Protein AF-A0A3B8VLE2-F1 (afdb_monomer_lite)

Structure (mmCIF, N/CA/C/O backbone):
data_AF-A0A3B8VLE2-F1
#
_entry.id   AF-A0A3B8VLE2-F1
#
loop_
_atom_site.group_PDB
_atom_site.id
_atom_site.type_symbol
_atom_site.label_atom_id
_atom_site.label_alt_id
_atom_site.label_comp_id
_atom_site.label_asym_id
_atom_site.label_entity_id
_atom_site.label_seq_id
_atom_site.pdbx_PDB_ins_code
_atom_site.Cartn_x
_atom_site.Cartn_y
_atom_site.Cartn_z
_atom_site.occupancy
_atom_site.B_iso_or_equiv
_atom_site.auth_seq_id
_atom_site.auth_comp_id
_atom_site.auth_asym_id
_atom_site.auth_atom_id
_atom_site.pdbx_PDB_model_num
ATOM 1 N N . MET A 1 1 ? -0.124 -13.597 -39.378 1.00 60.03 1 MET A N 1
ATOM 2 C CA . MET A 1 1 ? -0.724 -14.122 -38.126 1.00 60.03 1 MET A CA 1
ATOM 3 C C . MET A 1 1 ? 0.255 -14.123 -36.957 1.00 60.03 1 MET A C 1
ATOM 5 O O . MET A 1 1 ? -0.114 -13.592 -35.927 1.00 60.03 1 MET A O 1
ATOM 9 N N . ARG A 1 2 ? 1.491 -14.638 -37.086 1.00 69.75 2 ARG A N 1
ATOM 10 C CA . ARG A 1 2 ? 2.460 -14.637 -35.967 1.00 69.75 2 ARG A CA 1
ATOM 11 C C . ARG A 1 2 ? 2.794 -13.242 -35.418 1.00 69.75 2 ARG A C 1
ATOM 13 O O . ARG A 1 2 ? 2.856 -13.099 -34.210 1.00 69.75 2 ARG A O 1
ATOM 20 N N . GLU A 1 3 ? 2.928 -12.227 -36.272 1.00 72.00 3 GLU A N 1
ATOM 21 C CA . GLU A 1 3 ? 3.174 -10.841 -35.825 1.00 72.00 3 GLU A CA 1
ATOM 22 C C . GLU A 1 3 ? 1.985 -10.236 -35.077 1.00 72.00 3 GLU A C 1
ATOM 24 O O . GLU A 1 3 ? 2.176 -9.630 -34.036 1.00 72.00 3 GLU A O 1
ATOM 29 N N . ALA A 1 4 ? 0.753 -10.455 -35.547 1.00 69.94 4 ALA A N 1
ATOM 30 C CA . ALA A 1 4 ? -0.444 -9.997 -34.841 1.00 69.94 4 ALA A CA 1
ATOM 31 C C . ALA A 1 4 ? -0.600 -10.681 -33.474 1.00 69.94 4 ALA A C 1
ATOM 33 O O . ALA A 1 4 ? -0.958 -10.029 -32.504 1.00 69.94 4 ALA A O 1
ATOM 34 N N . MET A 1 5 ? -0.291 -11.978 -33.385 1.00 67.50 5 MET A N 1
ATOM 35 C CA . MET A 1 5 ? -0.327 -12.716 -32.118 1.00 67.50 5 MET A CA 1
ATOM 36 C C . MET A 1 5 ? 0.766 -12.250 -31.161 1.00 67.50 5 MET A C 1
ATOM 38 O O . MET A 1 5 ? 0.495 -12.077 -29.984 1.00 67.50 5 MET A O 1
ATOM 42 N N . ARG A 1 6 ? 1.970 -11.979 -31.675 1.00 68.25 6 ARG A N 1
ATOM 43 C CA . ARG A 1 6 ? 3.067 -11.405 -30.894 1.00 68.25 6 ARG A CA 1
ATOM 44 C C . ARG A 1 6 ? 2.739 -9.996 -30.401 1.00 68.25 6 ARG A C 1
ATOM 46 O O . ARG A 1 6 ? 3.022 -9.688 -29.260 1.00 68.25 6 ARG A O 1
ATOM 53 N N . LEU A 1 7 ? 2.070 -9.182 -31.216 1.00 68.00 7 LEU A N 1
ATOM 54 C CA . LEU A 1 7 ? 1.610 -7.853 -30.814 1.00 68.00 7 LEU A CA 1
ATOM 55 C C . LEU A 1 7 ? 0.509 -7.916 -29.742 1.00 68.00 7 LEU A C 1
ATOM 57 O O . LEU A 1 7 ? 0.388 -7.009 -28.930 1.00 68.00 7 LEU A O 1
ATOM 61 N N . LEU A 1 8 ? -0.337 -8.949 -29.768 1.00 64.69 8 LEU A N 1
ATOM 62 C CA . LEU A 1 8 ? -1.360 -9.171 -28.742 1.00 64.69 8 LEU A CA 1
ATOM 63 C C . LEU A 1 8 ? -0.743 -9.705 -27.439 1.00 64.69 8 LEU A C 1
ATOM 65 O O . LEU A 1 8 ? -1.193 -9.307 -26.371 1.00 64.69 8 LEU A O 1
ATOM 69 N N . ASP A 1 9 ? 0.285 -10.549 -27.536 1.00 64.12 9 ASP A N 1
ATOM 70 C CA . ASP A 1 9 ? 1.081 -11.081 -26.418 1.00 64.12 9 ASP A CA 1
ATOM 71 C C . ASP A 1 9 ? 1.897 -9.957 -25.748 1.00 64.12 9 ASP A C 1
ATOM 73 O O . ASP A 1 9 ? 1.788 -9.734 -24.549 1.00 64.12 9 ASP A O 1
ATOM 77 N N . GLU A 1 10 ? 2.578 -9.118 -26.541 1.00 63.94 10 GLU A N 1
ATOM 78 C CA . GLU A 1 10 ? 3.267 -7.896 -26.081 1.00 63.94 10 GLU A CA 1
ATOM 79 C C . GLU A 1 10 ? 2.313 -6.885 -25.417 1.00 63.94 10 GLU A C 1
ATOM 81 O O . GLU A 1 10 ? 2.729 -6.105 -24.564 1.00 63.94 10 GLU A O 1
ATOM 86 N N . LYS A 1 11 ? 1.026 -6.894 -25.789 1.00 56.53 11 LYS A N 1
ATOM 87 C CA . LYS A 1 11 ? -0.022 -6.049 -25.191 1.00 56.53 11 LYS A CA 1
ATOM 88 C C . LYS A 1 11 ? -0.747 -6.707 -24.014 1.00 56.53 11 LYS A C 1
ATOM 90 O O . LYS A 1 11 ? -1.697 -6.114 -23.506 1.00 56.53 11 LYS A O 1
ATOM 95 N N . GLY A 1 12 ? -0.360 -7.921 -23.618 1.00 57.44 12 GLY A N 1
ATOM 96 C CA . GLY A 1 12 ? -0.991 -8.662 -22.524 1.00 57.44 12 GLY A CA 1
ATOM 97 C C . GLY A 1 12 ? -2.449 -9.051 -22.789 1.00 57.44 12 GLY A C 1
ATOM 98 O O . GLY A 1 12 ? -3.200 -9.275 -21.847 1.00 57.44 12 GLY A O 1
ATOM 99 N N . LEU A 1 13 ? -2.883 -9.100 -24.054 1.00 63.50 13 LEU A N 1
ATOM 100 C CA . LEU A 1 13 ? -4.256 -9.444 -24.463 1.00 63.50 13 LEU A CA 1
ATOM 101 C C . LEU A 1 13 ? -4.437 -10.939 -24.758 1.00 63.50 13 LEU A C 1
ATOM 103 O O . LEU A 1 13 ? -5.565 -11.423 -24.883 1.00 63.50 13 LEU A O 1
ATOM 107 N N . VAL A 1 14 ? -3.327 -11.663 -24.895 1.00 68.31 14 VAL A N 1
ATOM 108 C CA . VAL A 1 14 ? -3.290 -13.116 -25.030 1.00 68.31 14 VAL A CA 1
ATOM 109 C C . VAL A 1 14 ? -2.041 -13.676 -24.353 1.00 68.31 14 VAL A C 1
ATOM 111 O O . VAL A 1 14 ? -1.049 -12.970 -24.239 1.00 68.31 14 VAL A O 1
ATOM 114 N N . VAL A 1 15 ? -2.075 -14.953 -23.968 1.00 64.06 15 VAL A N 1
ATOM 115 C CA . VAL A 1 15 ? -0.920 -15.717 -23.474 1.00 64.06 15 VAL A CA 1
ATOM 116 C C . VAL A 1 15 ? -0.671 -16.906 -24.396 1.00 64.06 15 VAL A C 1
ATOM 118 O O . VAL A 1 15 ? -1.579 -17.695 -24.690 1.00 64.06 15 VAL A O 1
ATOM 121 N N . ILE A 1 16 ? 0.571 -17.064 -24.858 1.00 66.19 16 ILE A N 1
ATOM 122 C CA . ILE A 1 16 ? 0.981 -18.171 -25.732 1.00 66.19 16 ILE A CA 1
ATOM 123 C C . ILE A 1 16 ? 1.666 -19.270 -24.907 1.00 66.19 16 ILE A C 1
ATOM 125 O O . ILE A 1 16 ? 2.755 -19.075 -24.376 1.00 66.19 16 ILE A O 1
ATOM 129 N N . ARG A 1 17 ? 1.070 -20.472 -24.848 1.00 65.81 17 ARG A N 1
ATOM 130 C CA . ARG A 1 17 ? 1.663 -21.645 -24.175 1.00 65.81 17 ARG A CA 1
ATOM 131 C C . ARG A 1 17 ? 2.203 -22.655 -25.202 1.00 65.81 17 ARG A C 1
ATOM 133 O O . ARG A 1 17 ? 1.409 -23.187 -25.991 1.00 65.81 17 ARG A O 1
ATOM 140 N N . PRO A 1 18 ? 3.518 -22.969 -25.218 1.00 50.28 18 PRO A N 1
ATOM 141 C CA . PRO A 1 18 ? 4.098 -23.915 -26.174 1.00 50.28 18 PRO A CA 1
ATOM 142 C C . PRO A 1 18 ? 3.405 -25.284 -26.128 1.00 50.28 18 PRO A C 1
ATOM 144 O O . PRO A 1 18 ? 3.337 -25.922 -25.083 1.00 50.28 18 PRO A O 1
ATOM 147 N N . GLY A 1 19 ? 2.864 -25.730 -27.266 1.00 63.41 19 GLY A N 1
ATOM 148 C CA . GLY A 1 19 ? 2.167 -27.017 -27.397 1.00 63.41 19 GLY A CA 1
ATOM 149 C C . GLY A 1 19 ? 0.692 -27.035 -26.967 1.00 63.41 19 GLY A C 1
ATOM 150 O O . GLY A 1 19 ? 0.009 -28.006 -27.274 1.00 63.41 19 GLY A O 1
ATOM 151 N N . ALA A 1 20 ? 0.184 -25.975 -26.325 1.00 59.66 20 ALA A N 1
ATOM 152 C CA . ALA A 1 20 ? -1.193 -25.909 -25.815 1.00 59.66 20 ALA A CA 1
ATOM 153 C C . ALA A 1 20 ? -2.092 -24.883 -26.538 1.00 59.66 20 ALA A C 1
ATOM 155 O O . ALA A 1 20 ? -3.312 -24.996 -26.467 1.00 59.66 20 ALA A O 1
ATOM 156 N N . GLY A 1 21 ? -1.513 -23.921 -27.266 1.00 68.38 21 GLY A N 1
ATOM 157 C CA . GLY A 1 21 ? -2.251 -22.921 -28.051 1.00 68.38 21 GLY A CA 1
ATOM 158 C C . GLY A 1 21 ? -2.176 -21.508 -27.466 1.00 68.38 21 GLY A C 1
ATOM 159 O O . GLY A 1 21 ? -1.359 -21.234 -26.586 1.00 68.38 21 GLY A O 1
ATOM 160 N N . THR A 1 22 ? -3.000 -20.598 -27.994 1.00 64.56 22 THR A N 1
ATOM 161 C CA . THR A 1 22 ? -3.115 -19.217 -27.502 1.00 64.56 22 THR A CA 1
ATOM 162 C C . THR A 1 22 ? -4.411 -19.038 -26.722 1.00 64.56 22 THR A C 1
ATOM 164 O O . THR A 1 22 ? -5.474 -19.415 -27.211 1.00 64.56 22 THR A O 1
ATOM 167 N N . PHE A 1 23 ? -4.312 -18.419 -25.549 1.00 62.69 23 PHE A N 1
ATOM 168 C CA . PHE A 1 23 ? -5.428 -18.137 -24.650 1.00 62.69 23 PHE A CA 1
ATOM 169 C C . PHE A 1 23 ? -5.640 -16.625 -24.554 1.00 62.69 23 PHE A C 1
ATOM 171 O O . PHE A 1 23 ? -4.668 -15.878 -24.572 1.00 62.69 23 PHE A O 1
ATOM 178 N N . VAL A 1 24 ? -6.891 -16.168 -24.485 1.00 63.34 24 VAL A N 1
ATOM 179 C CA . VAL A 1 24 ? -7.205 -14.762 -24.180 1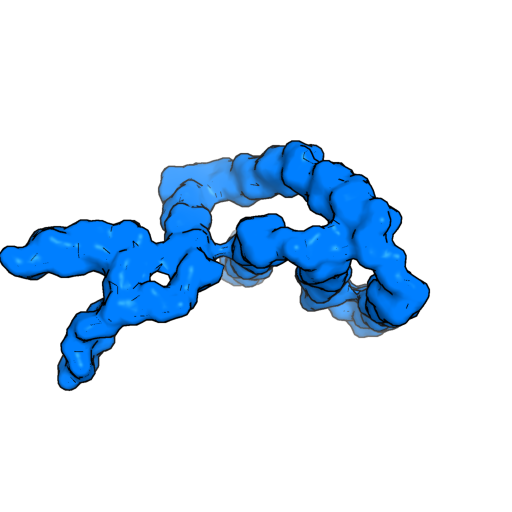.00 63.34 24 VAL A CA 1
ATOM 180 C C . VAL A 1 24 ? -6.950 -14.548 -22.693 1.00 63.34 24 VAL A C 1
ATOM 182 O O . VAL A 1 24 ? -7.331 -15.401 -21.893 1.00 63.34 24 VAL A O 1
ATOM 185 N N . THR A 1 25 ? -6.284 -13.456 -22.321 1.00 57.19 25 THR A N 1
ATOM 186 C CA . THR A 1 25 ? -6.053 -13.119 -20.911 1.00 57.19 25 THR A CA 1
ATOM 187 C C . THR A 1 25 ? -7.398 -12.821 -20.262 1.00 57.19 25 THR A C 1
ATOM 189 O O . THR A 1 25 ? -8.032 -11.805 -20.541 1.00 57.19 25 THR A O 1
ATOM 192 N N . GLU A 1 26 ? -7.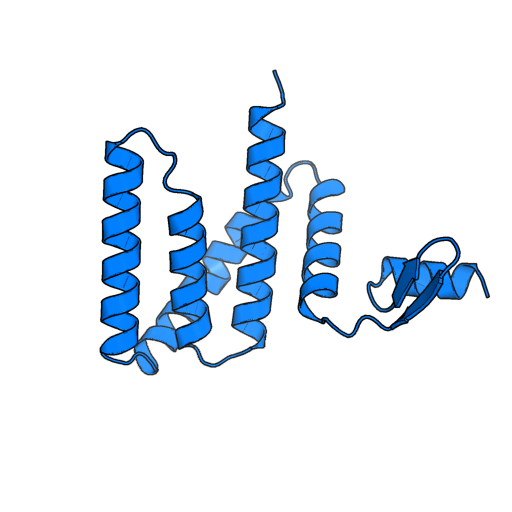863 -13.740 -19.421 1.00 54.78 26 GLU A N 1
ATOM 193 C CA . GLU A 1 26 ? -9.055 -13.545 -18.591 1.00 54.78 26 GLU A CA 1
ATOM 194 C C . GLU A 1 26 ? -8.742 -12.702 -17.339 1.00 54.78 26 GLU A C 1
ATOM 196 O O . GLU A 1 26 ? -9.666 -12.303 -16.633 1.00 54.78 26 GLU A O 1
ATOM 201 N N . ASP A 1 27 ? -7.465 -12.372 -17.095 1.00 67.56 27 ASP A N 1
ATOM 202 C CA . ASP A 1 27 ? -7.014 -11.630 -15.918 1.00 67.56 27 ASP A CA 1
ATOM 203 C C . ASP A 1 27 ? -6.417 -10.258 -16.282 1.00 67.56 27 ASP A C 1
ATOM 205 O O . ASP A 1 27 ? -5.271 -10.117 -16.714 1.00 67.56 27 ASP A O 1
ATOM 209 N N . VAL A 1 28 ? -7.234 -9.216 -16.114 1.00 64.88 28 VAL A N 1
ATOM 210 C CA . VAL A 1 28 ? -6.852 -7.811 -16.334 1.00 64.88 28 VAL A CA 1
ATOM 211 C C . VAL A 1 28 ? -5.701 -7.391 -15.414 1.00 64.88 28 VAL A C 1
ATOM 213 O O . VAL A 1 28 ? -4.924 -6.512 -15.783 1.00 64.88 28 VAL A O 1
ATOM 216 N N . VAL A 1 29 ? -5.567 -8.010 -14.236 1.00 64.81 29 VAL A N 1
ATOM 217 C CA . VAL A 1 29 ? -4.496 -7.690 -13.286 1.00 64.81 29 VAL A CA 1
ATOM 218 C C . VAL A 1 29 ? -3.152 -8.153 -13.839 1.00 64.81 29 VAL A C 1
ATOM 220 O O . VAL A 1 29 ? -2.212 -7.365 -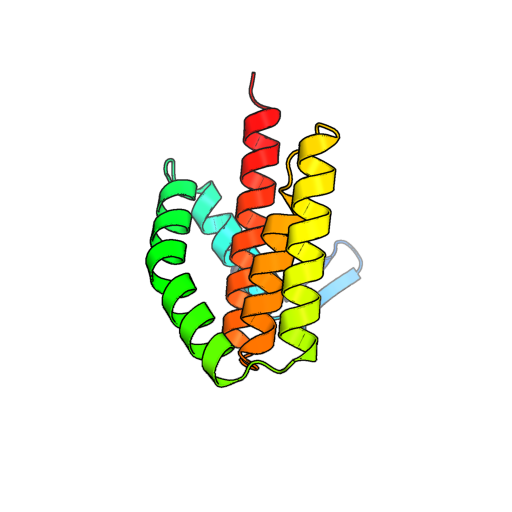13.857 1.00 64.81 29 VAL A O 1
ATOM 223 N N . GLU A 1 30 ? -3.080 -9.370 -14.383 1.00 68.50 30 GLU A N 1
ATOM 224 C CA . GLU A 1 30 ? -1.857 -9.928 -14.978 1.00 68.50 30 GLU A CA 1
ATOM 225 C C . GLU A 1 30 ? -1.355 -9.074 -16.157 1.00 68.50 30 GLU A C 1
ATOM 227 O O . GLU A 1 30 ? -0.164 -8.780 -16.263 1.00 68.50 30 GLU A O 1
ATOM 232 N N . ALA A 1 31 ? -2.270 -8.573 -16.996 1.00 70.19 31 ALA A N 1
ATOM 233 C CA . ALA A 1 31 ? -1.924 -7.677 -18.101 1.00 70.19 31 ALA A CA 1
ATOM 234 C C . ALA A 1 31 ? -1.364 -6.321 -17.624 1.00 70.19 31 ALA A C 1
ATOM 236 O O . ALA A 1 31 ? -0.428 -5.789 -18.225 1.00 70.19 31 ALA A O 1
ATOM 237 N N . ILE A 1 32 ? -1.919 -5.759 -16.543 1.00 68.75 32 ILE A N 1
ATOM 238 C CA . ILE A 1 32 ? -1.424 -4.509 -15.947 1.00 68.75 32 ILE A CA 1
ATOM 239 C C . ILE A 1 32 ? -0.050 -4.739 -15.314 1.00 68.75 32 ILE A C 1
ATOM 241 O O . ILE A 1 32 ? 0.860 -3.949 -15.560 1.00 68.75 32 ILE A O 1
ATOM 245 N N . VAL A 1 33 ? 0.122 -5.825 -14.554 1.00 69.06 33 VAL A N 1
ATOM 246 C CA . VAL A 1 33 ? 1.411 -6.209 -13.958 1.00 69.06 33 VAL A CA 1
ATOM 247 C C . VAL A 1 33 ? 2.480 -6.289 -15.046 1.00 69.06 33 VAL A C 1
ATOM 249 O O . VAL A 1 33 ? 3.480 -5.583 -14.961 1.00 69.06 33 VAL A O 1
ATOM 252 N N . GLN A 1 34 ? 2.229 -7.039 -16.125 1.00 70.88 34 GLN A N 1
ATOM 253 C CA . GLN A 1 34 ? 3.186 -7.189 -17.223 1.00 70.88 34 GLN A CA 1
ATOM 254 C C . GLN A 1 34 ? 3.540 -5.851 -17.891 1.00 70.88 34 GLN A C 1
ATOM 256 O O . GLN A 1 34 ? 4.707 -5.602 -18.201 1.00 70.88 34 GLN A O 1
ATOM 261 N N . ALA A 1 35 ? 2.555 -4.972 -18.105 1.00 70.25 35 ALA A N 1
ATOM 262 C CA . ALA A 1 35 ? 2.780 -3.664 -18.718 1.00 70.25 35 ALA A CA 1
ATOM 263 C C . ALA A 1 35 ? 3.709 -2.782 -17.871 1.00 70.25 35 ALA A C 1
ATOM 265 O O . ALA A 1 35 ? 4.608 -2.133 -18.409 1.00 70.25 35 ALA A O 1
ATOM 266 N N . PHE A 1 36 ? 3.523 -2.780 -16.553 1.00 69.31 36 PHE A N 1
ATOM 267 C CA . PHE A 1 36 ? 4.394 -2.025 -15.665 1.00 69.31 36 PHE A CA 1
ATOM 268 C C . PHE A 1 36 ? 5.759 -2.707 -15.451 1.00 69.31 36 PHE A C 1
ATOM 270 O O . PHE A 1 36 ? 6.767 -2.008 -15.400 1.00 69.31 36 PHE A O 1
ATOM 277 N N . SER A 1 37 ? 5.837 -4.042 -15.393 1.00 69.25 37 SER A N 1
ATOM 278 C CA . SER A 1 37 ? 7.117 -4.771 -15.351 1.00 69.25 37 SER A CA 1
ATOM 279 C C . SER A 1 37 ? 8.009 -4.442 -16.553 1.00 69.25 37 SER A C 1
ATOM 281 O O . SER A 1 37 ? 9.217 -4.245 -16.400 1.00 69.25 37 SER A O 1
ATOM 283 N N . ASN A 1 38 ? 7.415 -4.317 -17.743 1.00 69.31 38 ASN A N 1
ATOM 284 C CA . ASN A 1 38 ? 8.135 -3.899 -18.946 1.00 69.31 38 ASN A CA 1
ATOM 285 C C . ASN A 1 38 ? 8.666 -2.458 -18.819 1.00 69.31 38 ASN A C 1
ATOM 287 O O . ASN A 1 38 ? 9.824 -2.210 -19.141 1.00 69.31 38 ASN A O 1
ATOM 291 N N . LEU A 1 39 ? 7.862 -1.526 -18.289 1.00 66.81 39 LEU A N 1
ATOM 292 C CA . LEU A 1 39 ? 8.260 -0.122 -18.099 1.00 66.81 39 LEU A CA 1
ATOM 293 C C . LEU A 1 39 ? 9.498 0.025 -17.199 1.00 66.81 39 LEU A C 1
ATOM 295 O O . LEU A 1 39 ? 10.337 0.888 -17.437 1.00 66.81 39 LEU A O 1
ATOM 299 N N . LEU A 1 40 ? 9.617 -0.832 -16.187 1.00 65.50 40 LEU A N 1
ATOM 300 C CA . LEU A 1 40 ? 10.737 -0.838 -15.243 1.00 65.50 40 LEU A CA 1
ATOM 301 C C . LEU A 1 40 ? 12.010 -1.449 -15.808 1.00 65.50 40 LEU A C 1
ATOM 303 O O . LEU A 1 40 ? 13.103 -1.054 -15.420 1.00 65.50 40 LEU A O 1
ATOM 307 N N . SER A 1 41 ? 11.863 -2.438 -16.688 1.00 64.62 41 SER A N 1
ATOM 308 C CA . SER A 1 41 ? 12.995 -3.126 -17.310 1.00 64.62 41 SER A CA 1
ATOM 309 C C . SER A 1 41 ? 13.711 -2.229 -18.327 1.00 64.62 41 SER A C 1
ATOM 311 O O . SER A 1 41 ? 14.903 -2.402 -18.575 1.00 64.62 41 SER A O 1
ATOM 313 N N . ASP A 1 42 ? 12.991 -1.257 -18.896 1.00 62.22 42 ASP A N 1
ATOM 314 C CA . ASP A 1 42 ? 13.478 -0.363 -19.948 1.00 62.22 42 ASP A CA 1
ATOM 315 C C . ASP A 1 42 ? 14.112 0.940 -19.419 1.00 62.22 42 ASP A C 1
ATOM 317 O O . ASP A 1 42 ? 14.727 1.676 -20.198 1.00 62.22 42 ASP A O 1
ATOM 321 N N . SER A 1 43 ? 14.003 1.253 -18.120 1.00 60.28 43 SER A N 1
ATOM 322 C CA . SER A 1 43 ? 14.497 2.515 -17.550 1.00 60.28 43 SER A CA 1
ATOM 323 C C . SER A 1 43 ? 15.457 2.311 -16.373 1.00 60.28 43 SER A C 1
ATOM 325 O O . SER A 1 43 ? 15.222 1.530 -15.456 1.00 60.28 43 SER A O 1
ATOM 327 N N . SER A 1 44 ? 16.558 3.072 -16.359 1.00 62.78 44 SER A N 1
ATOM 328 C CA . SER A 1 44 ? 17.544 3.035 -15.266 1.00 62.78 44 SER A CA 1
ATOM 329 C C . SER A 1 44 ? 17.022 3.607 -13.938 1.00 62.78 44 SER A C 1
ATOM 331 O O . SER A 1 44 ? 17.722 3.504 -12.936 1.00 62.78 44 SER A O 1
ATOM 333 N N . ASP A 1 45 ? 15.836 4.229 -13.938 1.00 70.19 45 ASP A N 1
ATOM 334 C CA . ASP A 1 45 ? 15.201 4.876 -12.778 1.00 70.19 45 ASP A CA 1
ATOM 335 C C . ASP A 1 45 ? 13.727 4.454 -12.586 1.00 70.19 45 ASP A C 1
ATOM 337 O O . ASP A 1 45 ? 12.952 5.127 -11.912 1.00 70.19 45 ASP A O 1
ATOM 341 N N . GLY A 1 46 ? 13.302 3.321 -13.162 1.00 75.44 46 GLY A N 1
ATOM 342 C CA . GLY A 1 46 ? 11.890 2.908 -13.132 1.00 75.44 46 GLY A CA 1
ATOM 343 C C . GLY A 1 46 ? 11.322 2.722 -11.722 1.00 75.44 46 GLY A C 1
ATOM 344 O O . GLY A 1 46 ? 10.141 2.965 -11.476 1.00 75.44 46 GLY A O 1
ATOM 345 N N . VAL A 1 47 ? 12.168 2.347 -10.760 1.00 77.12 47 VAL A N 1
ATOM 346 C CA . VAL A 1 47 ? 11.782 2.269 -9.345 1.00 77.12 47 VAL A CA 1
ATOM 347 C C . VAL A 1 47 ? 11.417 3.655 -8.799 1.00 77.12 47 VAL A C 1
ATOM 349 O O . VAL A 1 47 ? 10.434 3.775 -8.066 1.00 77.12 47 VAL A O 1
ATOM 352 N N . GLY A 1 48 ? 12.170 4.696 -9.172 1.00 82.44 48 GLY A N 1
ATOM 353 C CA . GLY A 1 48 ? 11.897 6.085 -8.806 1.00 82.44 48 GLY A CA 1
ATOM 354 C C . GLY A 1 48 ? 10.541 6.560 -9.326 1.00 82.44 48 GLY A C 1
ATOM 355 O O . GLY A 1 48 ? 9.730 7.056 -8.540 1.00 82.44 48 GLY A O 1
ATOM 356 N N . ASP A 1 49 ? 10.246 6.296 -10.601 1.00 83.06 49 ASP A N 1
ATOM 357 C CA . ASP A 1 49 ? 8.957 6.629 -11.228 1.00 83.06 49 ASP A CA 1
ATOM 358 C C . ASP A 1 49 ? 7.772 5.959 -10.506 1.00 83.06 49 ASP A C 1
ATOM 360 O O . ASP A 1 49 ? 6.714 6.562 -10.294 1.00 83.06 49 ASP A O 1
ATOM 364 N N . VAL A 1 50 ? 7.944 4.709 -10.061 1.00 82.19 50 VAL A N 1
ATOM 365 C CA . VAL A 1 50 ? 6.914 3.998 -9.288 1.00 82.19 50 VAL A CA 1
ATOM 366 C C . VAL A 1 50 ? 6.70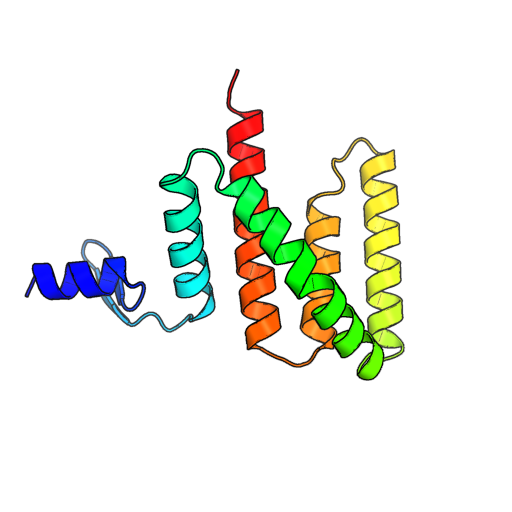9 4.621 -7.911 1.00 82.19 50 VAL A C 1
ATOM 368 O O . VAL A 1 50 ? 5.563 4.761 -7.476 1.00 82.19 50 VAL A O 1
ATOM 371 N N . PHE A 1 51 ? 7.774 5.038 -7.224 1.00 84.75 51 PHE A N 1
ATOM 372 C CA . PHE A 1 51 ? 7.635 5.770 -5.964 1.00 84.75 51 PHE A CA 1
ATOM 373 C C . PHE A 1 51 ? 6.937 7.121 -6.154 1.00 84.75 51 PHE A C 1
ATOM 375 O O . PHE A 1 51 ? 6.073 7.468 -5.347 1.00 84.75 51 PHE A O 1
ATOM 382 N N . GLU A 1 52 ? 7.237 7.858 -7.225 1.00 88.25 52 GLU A N 1
ATOM 383 C CA . GLU A 1 52 ? 6.540 9.109 -7.539 1.00 88.25 52 GLU A CA 1
ATOM 384 C C . GLU A 1 52 ? 5.042 8.870 -7.783 1.00 88.25 52 GLU A C 1
ATOM 386 O O . GLU A 1 52 ? 4.192 9.551 -7.201 1.00 88.25 52 GLU A O 1
ATOM 391 N N . MET A 1 53 ? 4.692 7.840 -8.557 1.00 87.69 53 MET A N 1
ATOM 392 C CA . MET A 1 53 ? 3.295 7.462 -8.770 1.00 87.69 53 MET A CA 1
ATOM 393 C C . MET A 1 53 ? 2.587 7.107 -7.452 1.00 87.69 53 MET A C 1
ATOM 395 O O . MET A 1 53 ? 1.445 7.526 -7.233 1.00 87.69 53 MET A O 1
ATOM 399 N N . ARG A 1 54 ? 3.251 6.370 -6.550 1.00 89.44 54 ARG A N 1
ATOM 400 C CA . ARG A 1 54 ? 2.706 6.043 -5.221 1.00 89.44 54 ARG A CA 1
ATOM 401 C C . ARG A 1 54 ? 2.399 7.301 -4.415 1.00 89.44 54 ARG A C 1
ATOM 403 O O . ARG A 1 54 ? 1.309 7.397 -3.856 1.00 89.44 54 ARG A O 1
ATOM 410 N N . LEU A 1 55 ? 3.298 8.289 -4.414 1.00 92.06 55 LEU A N 1
ATOM 411 C CA . LEU A 1 55 ? 3.086 9.564 -3.717 1.00 92.06 55 LEU A CA 1
ATOM 412 C C . LEU A 1 55 ? 1.851 10.321 -4.228 1.00 92.06 55 LEU A C 1
ATOM 414 O O . LEU A 1 55 ? 1.189 11.010 -3.451 1.00 92.06 55 LEU A O 1
ATOM 418 N N . LEU A 1 56 ? 1.512 10.176 -5.510 1.00 92.88 56 LEU A N 1
ATOM 419 C CA . LEU A 1 56 ? 0.321 10.789 -6.100 1.00 92.88 56 LEU A CA 1
ATOM 420 C C . LEU A 1 56 ? -0.960 9.997 -5.799 1.00 92.88 56 LEU A C 1
ATOM 422 O O . LEU A 1 56 ? -2.000 10.592 -5.498 1.00 92.88 56 LEU A O 1
ATOM 426 N N . LEU A 1 57 ? -0.910 8.665 -5.876 1.00 92.19 57 LEU A N 1
ATOM 427 C CA . LEU A 1 57 ? -2.099 7.816 -5.770 1.00 92.19 57 LEU A CA 1
ATOM 428 C C . LEU A 1 57 ? -2.471 7.465 -4.328 1.00 92.19 57 LEU A C 1
ATOM 430 O O . LEU A 1 57 ? -3.637 7.600 -3.952 1.00 92.19 57 LEU A O 1
ATOM 434 N N . GLU A 1 58 ? -1.514 7.027 -3.511 1.00 93.69 58 GLU A N 1
ATOM 435 C CA . GLU A 1 58 ? -1.793 6.442 -2.195 1.00 93.69 58 GLU A CA 1
ATOM 436 C C . GLU A 1 58 ? -2.569 7.368 -1.248 1.00 93.69 58 GLU A C 1
ATOM 438 O O . GLU A 1 58 ? -3.522 6.885 -0.631 1.00 93.69 58 GLU A O 1
ATOM 443 N N . PRO A 1 59 ? -2.284 8.686 -1.154 1.00 96.06 59 PRO A N 1
ATOM 444 C CA . PRO A 1 59 ? -3.067 9.572 -0.294 1.00 96.06 59 PRO A CA 1
ATOM 445 C C . PRO A 1 59 ? -4.546 9.636 -0.694 1.00 96.06 59 PRO A C 1
ATOM 447 O O . PRO A 1 59 ? -5.431 9.663 0.164 1.00 96.06 59 PRO A O 1
ATOM 450 N N . HIS A 1 60 ? -4.834 9.618 -1.997 1.00 96.69 60 HIS A N 1
ATOM 451 C CA . HIS A 1 60 ? -6.200 9.657 -2.518 1.00 96.69 60 HIS A CA 1
ATOM 452 C C . HIS A 1 60 ? -6.913 8.314 -2.329 1.00 96.69 60 HIS A C 1
ATOM 454 O O . HIS A 1 60 ? -8.090 8.293 -1.962 1.00 96.69 60 HIS A O 1
ATOM 460 N N . VAL A 1 61 ? -6.198 7.197 -2.507 1.00 96.56 61 VAL A N 1
ATOM 461 C CA . VAL A 1 61 ? -6.699 5.847 -2.198 1.00 96.56 61 VAL A CA 1
ATOM 462 C C . VAL A 1 61 ? -7.047 5.746 -0.712 1.00 96.56 61 VAL A C 1
ATOM 464 O O . VAL A 1 61 ? -8.162 5.356 -0.373 1.00 96.56 61 VAL A O 1
ATOM 467 N N . ALA A 1 62 ? -6.143 6.168 0.174 1.00 96.81 62 ALA A N 1
ATOM 468 C CA . ALA A 1 62 ? -6.360 6.165 1.617 1.00 96.81 62 ALA A CA 1
ATOM 469 C C . ALA A 1 62 ? -7.521 7.083 2.030 1.00 96.81 62 ALA A C 1
ATOM 471 O O . ALA A 1 62 ? -8.353 6.695 2.848 1.00 96.81 62 ALA A O 1
ATOM 472 N N . SER A 1 63 ? -7.633 8.272 1.429 1.00 98.12 63 SER A N 1
ATOM 473 C CA . SER A 1 63 ? -8.753 9.190 1.668 1.00 98.12 63 SER A CA 1
ATOM 474 C C . SER A 1 63 ? -10.100 8.583 1.265 1.00 98.12 63 SER A C 1
ATOM 476 O O . SER A 1 63 ? -11.085 8.716 1.994 1.00 98.12 63 SER A O 1
ATOM 478 N N . LEU A 1 64 ? -10.156 7.887 0.126 1.00 98.19 64 LEU A N 1
ATOM 479 C CA . LEU A 1 64 ? -11.366 7.203 -0.322 1.00 98.19 64 LEU A CA 1
ATOM 480 C C . LEU A 1 64 ? -11.700 5.996 0.563 1.00 98.19 64 LEU A C 1
ATOM 482 O O . LEU A 1 64 ? -12.864 5.797 0.908 1.00 98.19 64 LEU A O 1
ATOM 486 N N . ALA A 1 65 ? -10.690 5.214 0.949 1.00 97.94 65 ALA A N 1
ATOM 487 C CA . ALA A 1 65 ? -10.837 4.094 1.872 1.00 97.94 65 ALA A CA 1
ATOM 488 C C . ALA A 1 65 ? -11.400 4.570 3.216 1.00 97.94 65 ALA A C 1
ATOM 490 O O . ALA A 1 65 ? -12.381 4.015 3.696 1.00 97.94 65 ALA A O 1
ATOM 491 N N . ALA A 1 66 ? -10.868 5.661 3.773 1.00 98.06 66 ALA A N 1
ATOM 492 C CA . ALA A 1 66 ? -11.325 6.233 5.038 1.00 98.06 66 ALA A CA 1
ATOM 493 C C . ALA A 1 66 ? -12.809 6.646 5.028 1.00 98.06 66 ALA A C 1
ATOM 495 O O . ALA A 1 66 ? -13.459 6.613 6.067 1.00 98.06 66 ALA A O 1
ATOM 496 N N . GLN A 1 67 ? -13.370 7.005 3.868 1.00 98.12 67 GLN A N 1
ATOM 497 C CA . GLN A 1 67 ? -14.800 7.316 3.733 1.00 98.12 67 GLN A CA 1
ATOM 498 C C . GLN A 1 67 ? -15.696 6.068 3.701 1.00 98.12 67 GLN A C 1
ATOM 500 O O . GLN A 1 67 ? -16.902 6.181 3.908 1.00 98.12 67 GLN A O 1
ATOM 505 N N . ARG A 1 68 ? -15.131 4.897 3.385 1.00 97.81 68 ARG A N 1
ATOM 506 C CA . ARG A 1 68 ? -15.857 3.635 3.145 1.00 97.81 68 ARG A CA 1
ATOM 507 C C . ARG A 1 68 ? -15.562 2.556 4.188 1.00 97.81 68 ARG A C 1
ATOM 509 O O . ARG A 1 68 ? -16.207 1.513 4.167 1.00 97.81 68 ARG A O 1
ATOM 516 N N . VAL A 1 69 ? -14.594 2.809 5.061 1.00 98.06 69 VAL A N 1
ATOM 517 C CA . VAL A 1 69 ? -14.062 1.853 6.028 1.00 98.06 69 VAL A CA 1
ATOM 518 C C . VAL A 1 69 ? -15.121 1.382 7.023 1.00 98.06 69 VAL A C 1
ATOM 520 O O . VAL A 1 69 ? -15.916 2.174 7.533 1.00 98.06 69 VAL A O 1
ATOM 523 N N . THR A 1 70 ? -15.109 0.085 7.321 1.00 97.94 70 THR A N 1
ATOM 524 C CA . THR A 1 70 ? -15.896 -0.521 8.401 1.00 97.94 70 THR A CA 1
ATOM 525 C C . THR A 1 70 ? -15.025 -0.814 9.623 1.00 97.94 70 THR A C 1
ATOM 527 O O . THR A 1 70 ? -13.802 -0.902 9.525 1.00 97.94 70 THR A O 1
ATOM 530 N N . ASP A 1 71 ? -15.638 -1.042 10.788 1.00 97.94 71 ASP A N 1
ATOM 531 C CA . ASP A 1 71 ? -14.896 -1.435 11.998 1.00 97.94 71 ASP A CA 1
ATOM 532 C C . ASP A 1 71 ? -14.080 -2.725 11.796 1.00 97.94 71 ASP A C 1
ATOM 534 O O . ASP A 1 71 ? -12.983 -2.861 12.340 1.00 97.94 71 ASP A O 1
ATOM 538 N N . ALA A 1 72 ? -14.585 -3.653 10.975 1.00 97.56 72 ALA A N 1
ATOM 539 C CA . ALA A 1 72 ? -13.885 -4.887 10.628 1.00 97.56 72 ALA A CA 1
ATOM 540 C C . ALA A 1 72 ? -12.627 -4.621 9.783 1.00 97.56 72 ALA A C 1
ATOM 542 O O . ALA A 1 72 ? -11.592 -5.250 10.010 1.00 97.56 72 ALA A O 1
ATOM 543 N N . ASP A 1 73 ? -12.691 -3.665 8.852 1.00 97.50 73 ASP A N 1
ATOM 544 C CA . ASP A 1 73 ? -11.534 -3.258 8.049 1.00 97.50 73 ASP A CA 1
ATOM 545 C C . ASP A 1 73 ? -10.466 -2.600 8.928 1.00 97.50 73 ASP A C 1
ATOM 547 O O . ASP A 1 73 ? -9.282 -2.913 8.808 1.00 97.50 73 ASP A O 1
ATOM 551 N N . ILE A 1 74 ? -10.878 -1.736 9.865 1.00 97.94 74 ILE A N 1
ATOM 552 C CA . ILE A 1 74 ? -9.958 -1.102 10.819 1.00 97.94 74 ILE A CA 1
ATOM 553 C C . ILE A 1 74 ? -9.258 -2.164 11.668 1.00 97.94 74 ILE A C 1
ATOM 555 O O . ILE A 1 74 ? -8.042 -2.094 11.859 1.00 97.94 74 ILE A O 1
ATOM 559 N N . GLU A 1 75 ? -9.998 -3.148 12.176 1.00 98.12 75 GLU A N 1
ATOM 560 C CA . GLU A 1 75 ? -9.405 -4.218 12.976 1.00 98.12 75 GLU A CA 1
ATOM 561 C C . GLU A 1 75 ? -8.420 -5.057 12.158 1.00 98.12 75 GLU A C 1
ATOM 563 O O . GLU A 1 75 ? -7.323 -5.366 12.627 1.00 98.12 75 GLU A O 1
ATOM 568 N N . ARG A 1 76 ? -8.747 -5.339 10.893 1.00 97.69 76 ARG A N 1
ATOM 569 C CA . ARG A 1 76 ? -7.826 -6.011 9.975 1.00 97.69 76 ARG A CA 1
ATOM 570 C C . ARG A 1 76 ? -6.547 -5.204 9.748 1.00 97.69 76 ARG A C 1
ATOM 572 O O . ARG A 1 76 ? -5.462 -5.776 9.820 1.00 97.69 76 ARG A O 1
ATOM 579 N N . LEU A 1 77 ? -6.649 -3.895 9.521 1.00 97.88 77 LEU A N 1
ATOM 580 C CA . LEU A 1 77 ? -5.488 -3.013 9.355 1.00 97.88 77 LEU A CA 1
ATOM 581 C C . LEU A 1 77 ? -4.608 -2.987 10.613 1.00 97.88 77 LEU A C 1
ATOM 583 O O . LEU A 1 77 ? -3.386 -3.079 10.511 1.00 97.88 77 LEU A O 1
ATOM 587 N N . ARG A 1 78 ? -5.213 -2.922 11.807 1.00 98.31 78 ARG A N 1
ATOM 588 C CA . ARG A 1 78 ? -4.474 -2.993 13.080 1.00 98.31 78 ARG A CA 1
ATOM 589 C C . ARG A 1 78 ? -3.740 -4.316 13.243 1.00 98.31 78 ARG A C 1
ATOM 591 O O . ARG A 1 78 ? -2.591 -4.315 13.681 1.00 98.31 78 ARG A O 1
ATOM 598 N N . GLN A 1 79 ? -4.390 -5.423 12.894 1.00 98.38 79 GLN A N 1
ATOM 599 C CA . GLN A 1 79 ? -3.783 -6.742 12.992 1.00 98.38 79 GLN A CA 1
ATOM 600 C C . GLN A 1 79 ? -2.576 -6.871 12.055 1.00 98.38 79 GLN A C 1
ATOM 602 O O . GLN A 1 79 ? -1.528 -7.326 12.503 1.00 98.38 79 GLN A O 1
ATOM 607 N N . ILE A 1 80 ? -2.677 -6.383 10.813 1.00 98.25 80 ILE A N 1
ATOM 608 C CA . ILE A 1 80 ? -1.551 -6.372 9.864 1.00 98.25 80 ILE A CA 1
ATOM 609 C C . ILE A 1 80 ? -0.363 -5.586 10.434 1.00 98.25 80 ILE A C 1
ATOM 611 O O . ILE A 1 80 ? 0.757 -6.087 10.432 1.00 98.25 80 ILE A O 1
ATOM 615 N N . LEU A 1 81 ? -0.592 -4.387 10.982 1.00 98.00 81 LEU A N 1
ATOM 616 C CA . LEU A 1 81 ? 0.481 -3.579 11.580 1.00 98.00 81 LEU A CA 1
ATOM 617 C C . LEU A 1 81 ? 1.108 -4.251 12.809 1.00 98.00 81 LEU A C 1
ATOM 619 O O . LEU A 1 81 ? 2.311 -4.151 13.040 1.00 98.00 81 LEU A O 1
ATOM 623 N N . LYS A 1 82 ? 0.304 -4.953 13.613 1.00 98.31 82 LYS A N 1
ATOM 624 C CA . LYS A 1 82 ? 0.802 -5.720 14.758 1.00 98.31 82 LYS A CA 1
ATOM 625 C C . LYS A 1 82 ? 1.702 -6.872 14.310 1.00 98.31 82 LYS A C 1
ATOM 627 O O . LYS A 1 82 ? 2.749 -7.088 14.914 1.00 98.31 82 LYS A O 1
ATOM 632 N N . GLU A 1 83 ? 1.297 -7.598 13.274 1.00 98.12 83 GLU A N 1
ATOM 633 C CA . GLU A 1 83 ? 2.085 -8.690 12.697 1.00 98.12 83 GLU A CA 1
ATOM 634 C C . GLU A 1 83 ? 3.363 -8.170 12.035 1.00 98.12 83 GLU A C 1
ATOM 636 O O . GLU A 1 83 ? 4.424 -8.749 12.246 1.00 98.12 83 GLU A O 1
ATOM 641 N N . GLN A 1 84 ? 3.294 -7.030 11.340 1.00 97.56 84 GLN A N 1
ATOM 642 C CA . GLN A 1 84 ? 4.464 -6.358 10.777 1.00 97.56 84 GLN A CA 1
ATOM 643 C C . GLN A 1 84 ? 5.499 -6.017 11.850 1.00 97.56 84 GLN A C 1
ATOM 645 O O . GLN A 1 84 ? 6.680 -6.307 11.683 1.00 97.56 84 GLN A O 1
ATOM 650 N N . ASN A 1 85 ? 5.061 -5.420 12.962 1.00 97.81 85 ASN A N 1
ATOM 651 C CA . ASN A 1 85 ? 5.960 -5.081 14.062 1.00 97.81 85 ASN A CA 1
ATOM 652 C C . ASN A 1 85 ? 6.610 -6.334 14.658 1.00 97.81 85 ASN A C 1
ATOM 654 O O . ASN A 1 85 ? 7.818 -6.347 14.869 1.00 97.81 85 ASN A O 1
ATOM 658 N N . ALA A 1 86 ? 5.831 -7.398 14.874 1.00 97.81 86 ALA A N 1
ATOM 659 C CA . ALA A 1 86 ? 6.354 -8.661 15.389 1.00 97.81 86 ALA A CA 1
ATOM 660 C C . ALA A 1 86 ? 7.363 -9.318 14.426 1.00 97.81 86 ALA A C 1
ATOM 662 O O . ALA A 1 86 ? 8.363 -9.873 14.878 1.00 97.81 86 ALA A O 1
ATOM 663 N N . ASP A 1 87 ? 7.126 -9.238 13.113 1.00 97.44 87 ASP A N 1
ATOM 664 C CA . ASP A 1 87 ? 8.052 -9.725 12.085 1.00 97.44 87 ASP A CA 1
ATOM 665 C C . ASP A 1 87 ? 9.382 -8.970 12.127 1.00 97.44 87 ASP A C 1
ATOM 667 O O . ASP A 1 87 ? 10.443 -9.586 12.212 1.00 97.44 87 ASP A O 1
ATOM 671 N N . ILE A 1 88 ? 9.328 -7.638 12.161 1.00 95.44 88 ILE A N 1
ATOM 672 C CA . ILE A 1 88 ? 10.520 -6.786 12.238 1.00 95.44 88 ILE A CA 1
ATOM 673 C C . ILE A 1 88 ? 11.294 -7.041 13.540 1.00 95.44 88 ILE A C 1
ATOM 675 O O . ILE A 1 88 ? 12.517 -7.176 13.514 1.00 95.44 88 ILE A O 1
ATOM 679 N N . GLU A 1 89 ? 10.606 -7.161 14.680 1.00 97.44 89 GLU A N 1
ATOM 680 C CA . GLU A 1 89 ? 11.227 -7.487 15.973 1.00 97.44 89 GLU A CA 1
ATOM 681 C C . GLU A 1 89 ? 11.920 -8.859 15.968 1.00 97.44 89 GLU A C 1
ATOM 683 O O . GLU A 1 89 ? 12.940 -9.042 16.634 1.00 97.44 89 GLU A O 1
ATOM 688 N N . ALA A 1 90 ? 11.407 -9.813 15.186 1.00 97.19 90 ALA A N 1
ATOM 689 C CA . ALA A 1 90 ? 12.009 -11.129 14.990 1.00 97.19 90 ALA A CA 1
ATOM 690 C C . ALA A 1 90 ? 13.164 -11.141 13.965 1.00 97.19 90 ALA A C 1
ATOM 692 O O . ALA A 1 90 ? 13.743 -12.200 13.712 1.00 97.19 90 ALA A O 1
ATOM 693 N N . GLY A 1 91 ? 13.525 -9.988 13.390 1.00 94.62 91 GLY A N 1
ATOM 694 C CA . GLY A 1 91 ? 14.570 -9.857 12.370 1.00 94.62 91 GLY A CA 1
ATOM 695 C C . GLY A 1 91 ? 14.081 -10.059 10.932 1.00 94.62 91 GLY A C 1
ATOM 696 O O . GLY A 1 91 ? 14.902 -10.166 10.021 1.00 94.62 91 GLY A O 1
ATOM 697 N N . GLY A 1 92 ? 12.765 -10.121 10.725 1.00 93.88 92 GLY A N 1
ATOM 698 C CA . GLY A 1 92 ? 12.134 -10.064 9.414 1.00 93.88 92 GLY A CA 1
ATOM 699 C C . GLY A 1 92 ? 12.221 -8.672 8.787 1.00 93.88 92 GLY A C 1
ATOM 700 O O . GLY A 1 92 ? 12.638 -7.691 9.406 1.00 93.88 92 GLY A O 1
ATOM 701 N N . THR A 1 93 ? 11.846 -8.580 7.515 1.00 89.69 93 THR A N 1
ATOM 702 C CA . THR A 1 93 ? 11.944 -7.336 6.739 1.00 89.69 93 THR A CA 1
ATOM 703 C C . THR A 1 93 ? 10.663 -6.501 6.789 1.00 89.69 93 THR A C 1
ATOM 705 O O . THR A 1 93 ? 10.666 -5.361 6.328 1.00 89.69 93 THR A O 1
ATOM 708 N N . GLY A 1 94 ? 9.551 -7.053 7.293 1.00 90.75 94 GLY A N 1
ATOM 709 C CA . GLY A 1 94 ? 8.241 -6.400 7.330 1.00 90.75 94 GLY A CA 1
ATOM 710 C C . GLY A 1 94 ? 7.583 -6.192 5.960 1.00 90.75 94 GLY A C 1
ATOM 711 O O . GLY A 1 94 ? 6.479 -5.649 5.893 1.00 90.75 94 GLY A O 1
ATOM 712 N N . VAL A 1 95 ? 8.229 -6.616 4.868 1.00 87.38 95 VAL A N 1
ATOM 713 C CA . VAL A 1 95 ? 7.823 -6.304 3.486 1.00 87.38 95 VAL A CA 1
ATOM 714 C C . VAL A 1 95 ? 6.502 -6.957 3.110 1.00 87.38 95 VAL A C 1
ATOM 716 O O . VAL A 1 95 ? 5.634 -6.296 2.554 1.00 87.38 95 VAL A O 1
ATOM 719 N N . ALA A 1 96 ? 6.312 -8.228 3.464 1.00 89.12 96 ALA A N 1
ATOM 720 C CA . ALA A 1 96 ? 5.062 -8.927 3.173 1.00 89.12 96 ALA A CA 1
ATOM 721 C C . ALA A 1 96 ? 3.853 -8.234 3.831 1.00 89.12 96 ALA A C 1
ATOM 723 O O . ALA A 1 96 ? 2.777 -8.146 3.239 1.00 89.12 96 ALA A O 1
ATOM 724 N N . TYR A 1 97 ? 4.042 -7.698 5.040 1.00 94.19 97 TYR A N 1
ATOM 725 C CA . TYR A 1 97 ? 2.993 -6.987 5.764 1.00 94.19 97 TYR A CA 1
ATOM 726 C C . TYR A 1 97 ? 2.786 -5.552 5.267 1.00 94.19 97 TYR A C 1
ATOM 728 O O . TYR A 1 97 ? 1.657 -5.072 5.302 1.00 94.19 97 TYR A O 1
ATOM 736 N N . ASP A 1 98 ? 3.827 -4.896 4.744 1.00 91.25 98 ASP A N 1
ATOM 737 C CA . ASP A 1 98 ? 3.708 -3.613 4.036 1.00 91.25 98 ASP A CA 1
ATOM 738 C C . ASP A 1 98 ? 2.790 -3.766 2.814 1.00 91.25 98 ASP A C 1
ATOM 740 O O . ASP A 1 98 ? 1.769 -3.084 2.695 1.00 91.25 98 ASP A O 1
ATOM 744 N N . THR A 1 99 ? 3.067 -4.766 1.973 1.00 90.12 99 THR A N 1
ATOM 745 C CA . THR A 1 99 ? 2.217 -5.129 0.832 1.00 90.12 99 THR A CA 1
ATOM 746 C C . THR A 1 99 ? 0.785 -5.447 1.270 1.00 90.12 99 THR A C 1
ATOM 748 O O . THR A 1 99 ? -0.175 -4.906 0.717 1.00 90.12 99 THR A O 1
ATOM 751 N N . ALA A 1 100 ? 0.617 -6.274 2.308 1.00 93.06 100 ALA A N 1
ATOM 752 C CA . ALA A 1 100 ? -0.704 -6.624 2.826 1.00 93.06 100 ALA A CA 1
ATOM 753 C C . ALA A 1 100 ? -1.484 -5.399 3.335 1.00 93.06 100 ALA A C 1
ATOM 755 O O . ALA A 1 100 ? -2.702 -5.320 3.145 1.00 93.06 100 ALA A O 1
ATOM 756 N N . PHE A 1 101 ? -0.801 -4.437 3.959 1.00 95.19 101 PHE A N 1
ATOM 757 C CA . PHE A 1 101 ? -1.404 -3.208 4.462 1.00 95.19 101 PHE A CA 1
ATOM 758 C C . PHE A 1 101 ? -1.919 -2.329 3.318 1.00 95.19 101 PHE A C 1
ATOM 760 O O . PHE A 1 101 ? -3.089 -1.932 3.323 1.00 95.19 101 PHE A O 1
ATOM 767 N N . HIS A 1 102 ? -1.093 -2.096 2.294 1.00 94.44 102 HIS A N 1
ATOM 768 C CA . HIS A 1 102 ? -1.500 -1.347 1.104 1.00 94.44 102 HIS A CA 1
ATOM 769 C C . HIS A 1 102 ? -2.685 -2.013 0.383 1.00 94.44 102 HIS A C 1
ATOM 771 O O . HIS A 1 102 ? -3.639 -1.327 0.002 1.00 94.44 102 HIS A O 1
ATOM 777 N N . PHE A 1 103 ? -2.703 -3.347 0.280 1.00 92.56 103 PHE A N 1
ATOM 778 C CA . PHE A 1 103 ? -3.837 -4.085 -0.292 1.00 92.56 103 PHE A CA 1
ATOM 779 C C . PHE A 1 103 ? -5.107 -3.976 0.544 1.00 92.56 103 PHE A C 1
ATOM 781 O O . PHE A 1 103 ? -6.197 -3.828 -0.011 1.00 92.56 103 PHE A O 1
ATOM 788 N N . ALA A 1 104 ? -5.008 -4.034 1.871 1.00 95.81 104 ALA A N 1
ATOM 789 C CA . ALA A 1 104 ? -6.170 -3.875 2.739 1.00 95.81 104 ALA A CA 1
ATOM 790 C C . ALA A 1 104 ? -6.802 -2.479 2.582 1.00 95.81 104 ALA A C 1
ATOM 792 O O . ALA A 1 104 ? -8.026 -2.367 2.455 1.00 95.81 104 ALA A O 1
ATOM 793 N N . ILE A 1 105 ? -5.985 -1.423 2.489 1.00 96.94 105 ILE A N 1
ATOM 794 C CA . ILE A 1 105 ? -6.469 -0.062 2.205 1.00 96.94 105 ILE A CA 1
ATOM 795 C C . ILE A 1 105 ? -7.147 -0.003 0.832 1.00 96.94 105 ILE A C 1
ATOM 797 O O . ILE A 1 105 ? -8.273 0.485 0.725 1.00 96.94 105 ILE A O 1
ATOM 801 N N . ALA A 1 106 ? -6.500 -0.521 -0.215 1.00 95.19 106 ALA A N 1
ATOM 802 C CA . ALA A 1 106 ? -7.051 -0.494 -1.567 1.00 95.19 106 ALA A CA 1
ATOM 803 C C . ALA A 1 106 ? -8.394 -1.239 -1.655 1.00 95.19 106 ALA A C 1
ATOM 805 O O . ALA A 1 106 ? -9.349 -0.711 -2.221 1.00 95.19 106 ALA A O 1
ATOM 806 N N . ASN A 1 107 ? -8.518 -2.412 -1.027 1.00 95.06 107 ASN A N 1
ATOM 807 C CA . ASN A 1 107 ? -9.770 -3.176 -0.990 1.00 95.06 107 ASN A CA 1
ATOM 808 C C . ASN A 1 107 ? -10.900 -2.423 -0.280 1.00 95.06 107 ASN A C 1
ATOM 810 O O . ASN A 1 107 ? -12.034 -2.425 -0.756 1.00 95.06 107 ASN A O 1
ATOM 814 N N . THR A 1 108 ? -10.581 -1.693 0.793 1.00 97.62 108 THR A N 1
ATOM 815 C CA . THR A 1 108 ? -11.549 -0.853 1.521 1.00 97.62 108 THR A CA 1
ATOM 816 C C . THR A 1 108 ? -12.167 0.224 0.619 1.00 97.62 108 THR A C 1
ATOM 818 O O . THR A 1 108 ? -13.303 0.660 0.822 1.00 97.62 108 THR A O 1
ATOM 821 N N . THR A 1 109 ? -11.464 0.639 -0.442 1.00 96.31 109 THR A N 1
ATOM 822 C CA . THR A 1 109 ? -12.034 1.583 -1.406 1.00 96.31 109 THR A CA 1
ATOM 823 C C . THR A 1 109 ? -13.213 1.010 -2.183 1.00 96.31 109 THR A C 1
ATOM 825 O O . THR A 1 109 ? -13.951 1.803 -2.752 1.00 96.31 109 THR A O 1
ATOM 828 N N . ASN A 1 110 ? -13.429 -0.310 -2.248 1.00 91.81 110 ASN A N 1
ATOM 829 C CA . ASN A 1 110 ? -14.431 -0.941 -3.121 1.00 91.81 110 ASN A CA 1
ATOM 830 C C . ASN A 1 110 ? -14.334 -0.476 -4.591 1.00 91.81 110 ASN A C 1
ATOM 832 O O . ASN A 1 110 ? -15.341 -0.327 -5.285 1.00 91.81 110 ASN A O 1
ATOM 836 N N . ASN A 1 111 ? -13.119 -0.180 -5.057 1.00 90.75 111 ASN A N 1
ATOM 837 C CA . ASN A 1 111 ? -12.833 0.213 -6.430 1.00 90.75 111 ASN A CA 1
ATOM 838 C C . ASN A 1 111 ? -11.824 -0.771 -7.026 1.00 90.75 111 ASN A C 1
ATOM 840 O O . ASN A 1 111 ? -10.632 -0.713 -6.725 1.00 90.75 111 ASN A O 1
ATOM 844 N N . SER A 1 112 ? -12.309 -1.664 -7.887 1.00 84.62 112 SER A N 1
ATOM 845 C CA . SER A 1 112 ? -11.499 -2.726 -8.490 1.00 84.62 112 SER A CA 1
ATOM 846 C C . SER A 1 112 ? -10.309 -2.201 -9.297 1.00 84.62 112 SER A C 1
ATOM 848 O O . SER A 1 112 ? -9.274 -2.858 -9.331 1.00 84.62 112 SER A O 1
ATOM 850 N N . ALA A 1 113 ? -10.409 -1.008 -9.894 1.00 85.38 113 ALA A N 1
ATOM 851 C CA . ALA A 1 113 ? -9.295 -0.404 -10.622 1.00 85.38 113 ALA A CA 1
ATOM 852 C C . ALA A 1 113 ? -8.167 0.040 -9.678 1.00 85.38 113 ALA A C 1
ATOM 854 O O . ALA A 1 113 ? -6.996 -0.163 -9.986 1.00 85.38 113 ALA A O 1
ATOM 855 N N . LEU A 1 114 ? -8.509 0.603 -8.514 1.00 89.81 114 LEU A N 1
ATOM 856 C CA . LEU A 1 114 ? -7.511 0.986 -7.510 1.00 89.81 114 LEU A CA 1
ATOM 857 C C . LEU A 1 114 ? -6.835 -0.246 -6.910 1.00 89.81 114 LEU A C 1
ATOM 859 O O . LEU A 1 114 ? -5.619 -0.250 -6.766 1.00 89.81 114 LEU A O 1
ATOM 863 N N . VAL A 1 115 ? -7.603 -1.305 -6.642 1.00 88.38 115 VAL A N 1
ATOM 864 C CA . VAL A 1 115 ? -7.057 -2.594 -6.194 1.00 88.38 115 VAL A CA 1
ATOM 865 C C . VAL A 1 115 ? -6.057 -3.138 -7.216 1.00 88.38 115 VAL A C 1
ATOM 867 O O . VAL A 1 115 ? -4.922 -3.425 -6.850 1.00 88.38 115 VAL A O 1
ATOM 870 N N . ALA A 1 116 ? -6.436 -3.207 -8.495 1.00 82.19 116 ALA A N 1
ATOM 871 C CA . ALA A 1 116 ? -5.564 -3.719 -9.552 1.00 82.19 116 ALA A CA 1
ATOM 872 C C . ALA A 1 116 ? -4.252 -2.925 -9.682 1.00 82.19 116 ALA A C 1
ATOM 874 O O . ALA A 1 116 ? -3.181 -3.519 -9.784 1.00 82.19 116 ALA A O 1
ATOM 875 N N . VAL A 1 117 ? -4.315 -1.589 -9.630 1.00 84.50 117 VAL A N 1
ATOM 876 C CA . VAL A 1 117 ? -3.112 -0.742 -9.704 1.00 84.50 117 VAL A CA 1
ATOM 877 C C . VAL A 1 117 ? -2.228 -0.912 -8.468 1.00 84.50 117 VAL A C 1
ATOM 879 O O . VAL A 1 117 ? -1.013 -1.022 -8.611 1.00 84.50 117 VAL A O 1
ATOM 882 N N . THR A 1 118 ? -2.798 -0.976 -7.259 1.00 87.25 118 THR A N 1
ATOM 883 C CA . THR A 1 118 ? -2.006 -1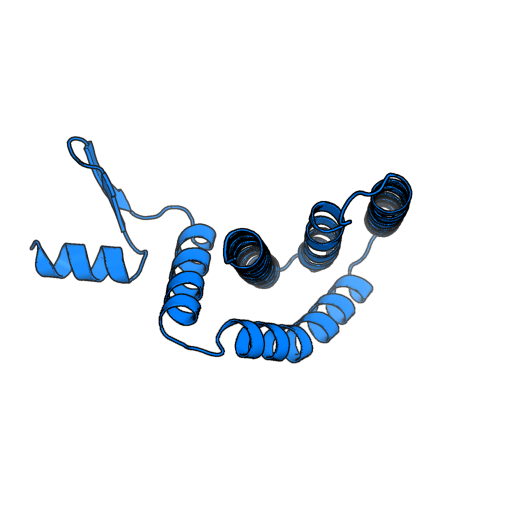.222 -6.043 1.00 87.25 118 THR A CA 1
ATOM 884 C C . THR A 1 118 ? -1.317 -2.589 -6.093 1.00 87.25 118 THR A C 1
ATOM 886 O O . THR A 1 118 ? -0.139 -2.664 -5.755 1.00 87.25 118 THR A O 1
ATOM 889 N N . HIS A 1 119 ? -2.006 -3.633 -6.573 1.00 82.69 119 HIS A N 1
ATOM 890 C CA . HIS A 1 119 ? -1.421 -4.960 -6.801 1.00 82.69 119 HIS A CA 1
ATOM 891 C C . HIS A 1 119 ? -0.204 -4.902 -7.720 1.00 82.69 119 HIS A C 1
ATOM 893 O O . HIS A 1 119 ? 0.886 -5.294 -7.308 1.00 82.69 119 HIS A O 1
ATOM 899 N N . ALA A 1 120 ? -0.364 -4.312 -8.906 1.00 78.38 120 ALA A N 1
ATOM 900 C CA . ALA A 1 120 ? 0.730 -4.194 -9.861 1.00 78.38 120 ALA A CA 1
ATOM 901 C C . ALA A 1 120 ? 1.957 -3.488 -9.261 1.00 78.38 120 ALA A C 1
ATOM 903 O O . ALA A 1 120 ? 3.078 -3.970 -9.395 1.00 78.38 120 ALA A O 1
ATOM 904 N N . VAL A 1 121 ? 1.748 -2.390 -8.530 1.00 80.88 121 VAL A N 1
ATOM 905 C CA . VAL A 1 121 ? 2.824 -1.637 -7.866 1.00 80.88 121 VAL A CA 1
ATOM 906 C C . VAL A 1 121 ? 3.552 -2.450 -6.799 1.00 80.88 121 VAL A C 1
ATOM 908 O O . VAL A 1 121 ? 4.774 -2.361 -6.684 1.00 80.88 121 VAL A O 1
ATOM 911 N N . SER A 1 122 ? 2.828 -3.220 -5.990 1.00 82.06 122 SER A N 1
ATOM 912 C CA . SER A 1 122 ? 3.450 -4.030 -4.943 1.00 82.06 122 SER A CA 1
ATOM 913 C C . SER A 1 122 ? 4.280 -5.183 -5.509 1.00 82.06 122 SER A C 1
ATOM 915 O O . SER A 1 122 ? 5.369 -5.442 -4.992 1.00 82.06 122 SER A O 1
ATOM 917 N N . ASP A 1 123 ? 3.816 -5.828 -6.579 1.00 77.31 123 ASP A N 1
ATOM 918 C CA . ASP A 1 123 ? 4.524 -6.947 -7.216 1.00 77.31 123 ASP A CA 1
ATOM 919 C C . ASP A 1 123 ? 5.851 -6.475 -7.827 1.00 77.31 123 ASP A C 1
ATOM 921 O O . ASP A 1 123 ? 6.913 -7.047 -7.588 1.00 77.31 123 ASP A O 1
ATOM 925 N N . ILE A 1 124 ? 5.806 -5.336 -8.513 1.00 76.19 124 ILE A N 1
ATOM 926 C CA . ILE A 1 124 ? 6.967 -4.611 -9.041 1.00 76.19 124 ILE A CA 1
ATOM 927 C C . ILE A 1 124 ? 8.034 -4.343 -7.981 1.00 76.19 124 ILE A C 1
ATOM 929 O O . ILE A 1 124 ? 9.218 -4.611 -8.188 1.00 76.19 124 ILE A O 1
ATOM 933 N N . LEU A 1 125 ? 7.625 -3.766 -6.849 1.00 76.94 125 LEU A N 1
ATOM 934 C CA . LEU A 1 125 ? 8.565 -3.364 -5.806 1.00 76.94 125 LEU A CA 1
ATOM 935 C C . LEU A 1 125 ? 9.150 -4.577 -5.087 1.00 76.94 125 LEU A C 1
ATOM 937 O O . LEU A 1 125 ? 10.281 -4.517 -4.602 1.00 76.94 125 LEU A O 1
ATOM 941 N N . SER A 1 126 ? 8.397 -5.675 -5.047 1.00 76.75 126 SER A N 1
ATOM 942 C CA . SER A 1 126 ? 8.874 -6.959 -4.540 1.00 76.75 126 SER A CA 1
ATOM 943 C C . SER A 1 126 ? 9.961 -7.523 -5.456 1.00 76.75 126 SER A C 1
ATOM 945 O O . SER A 1 126 ? 11.059 -7.799 -4.977 1.00 76.75 126 SER A O 1
ATOM 947 N N . GLN A 1 127 ? 9.720 -7.564 -6.772 1.00 70.62 127 GLN A N 1
ATOM 948 C CA . GLN A 1 127 ? 10.700 -8.045 -7.752 1.00 70.62 127 GLN A CA 1
ATOM 949 C C . GLN A 1 127 ? 11.993 -7.214 -7.739 1.00 70.62 127 GLN A C 1
ATOM 951 O O . GLN A 1 127 ? 13.091 -7.758 -7.658 1.00 70.62 127 GLN A O 1
ATOM 956 N N . SER A 1 128 ? 11.877 -5.882 -7.728 1.00 72.88 128 SER A N 1
ATOM 957 C CA . SER A 1 128 ? 13.040 -4.984 -7.682 1.00 72.88 128 SER A CA 1
ATOM 958 C C . SER A 1 128 ? 13.903 -5.182 -6.427 1.00 72.88 128 SER A C 1
ATOM 960 O O . SER A 1 128 ? 15.133 -5.070 -6.482 1.00 72.88 128 SER A O 1
ATOM 962 N N . ARG A 1 129 ? 13.280 -5.492 -5.282 1.00 71.12 129 ARG A N 1
ATOM 963 C CA . ARG A 1 129 ? 14.004 -5.810 -4.044 1.00 71.12 129 ARG A CA 1
ATOM 964 C C . ARG A 1 129 ? 14.760 -7.127 -4.144 1.00 71.12 129 ARG A C 1
ATOM 966 O O . ARG A 1 129 ? 15.900 -7.177 -3.692 1.00 71.12 129 ARG A O 1
ATOM 973 N N . GLU A 1 130 ? 14.158 -8.159 -4.727 1.00 66.31 130 GLU A N 1
ATOM 974 C CA . GLU A 1 130 ? 14.839 -9.437 -4.962 1.00 66.31 130 GLU A CA 1
ATOM 975 C C . GLU A 1 130 ? 16.067 -9.247 -5.859 1.00 66.31 130 GLU A C 1
ATOM 977 O O . GLU A 1 130 ? 17.159 -9.689 -5.503 1.00 66.31 130 GLU A O 1
ATOM 982 N N . ASP A 1 131 ? 15.930 -8.490 -6.947 1.00 62.00 131 ASP A N 1
ATOM 983 C CA . ASP A 1 131 ? 17.031 -8.221 -7.878 1.00 62.00 131 ASP A CA 1
ATOM 984 C C . ASP A 1 131 ? 18.167 -7.406 -7.227 1.00 62.00 131 ASP A C 1
ATOM 986 O O . ASP A 1 131 ? 19.353 -7.667 -7.455 1.00 62.00 131 ASP A O 1
ATOM 990 N N . SER A 1 132 ? 17.818 -6.447 -6.360 1.00 61.22 132 SER A N 1
ATOM 991 C CA . SER A 1 132 ? 18.787 -5.632 -5.613 1.00 61.22 132 SER A CA 1
ATOM 992 C C . SER A 1 132 ? 19.542 -6.438 -4.551 1.00 61.22 132 SER A C 1
ATOM 994 O O . SER A 1 132 ? 20.713 -6.173 -4.302 1.00 61.22 132 SER A O 1
ATOM 996 N N . LEU A 1 133 ? 18.895 -7.427 -3.924 1.00 55.50 133 LEU A N 1
ATOM 997 C CA . LEU A 1 133 ? 19.526 -8.327 -2.948 1.00 55.50 133 LEU A CA 1
ATOM 998 C C . LEU A 1 133 ? 20.414 -9.390 -3.613 1.00 55.50 133 LEU A C 1
ATOM 1000 O O . LEU A 1 133 ? 21.309 -9.933 -2.967 1.00 55.50 133 LEU A O 1
ATOM 1004 N N . MET A 1 134 ? 20.167 -9.685 -4.891 1.00 45.72 134 MET A N 1
ATOM 1005 C CA . MET A 1 134 ? 20.925 -10.653 -5.690 1.00 45.72 134 MET A CA 1
ATOM 1006 C C . MET A 1 134 ? 22.082 -10.018 -6.480 1.00 45.72 134 MET A C 1
ATOM 1008 O O . MET A 1 134 ? 22.893 -10.742 -7.062 1.00 45.72 134 MET A O 1
ATOM 1012 N N . SER A 1 135 ? 22.184 -8.686 -6.488 1.00 36.44 135 SER A N 1
ATOM 1013 C CA . SER A 1 135 ? 23.295 -7.948 -7.094 1.00 36.44 135 SER A CA 1
ATOM 1014 C C . SER A 1 135 ? 24.421 -7.737 -6.060 1.00 36.44 135 SER A C 1
ATOM 1016 O O . SER A 1 135 ? 24.140 -7.207 -4.986 1.00 36.44 135 SER A O 1
ATOM 1018 N N . PRO A 1 136 ? 25.667 -8.184 -6.332 1.00 38.47 136 PRO A N 1
ATOM 1019 C CA . PRO A 1 136 ? 26.788 -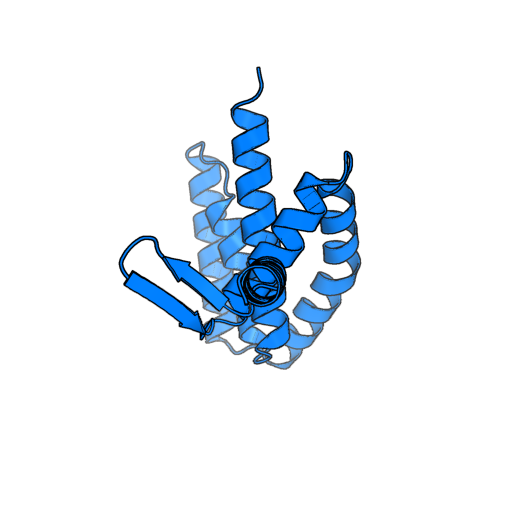8.126 -5.384 1.00 38.47 136 PRO A CA 1
ATOM 1020 C C . PRO A 1 136 ? 27.335 -6.716 -5.123 1.00 38.47 136 PRO A C 1
ATOM 1022 O O . PRO A 1 136 ? 27.214 -5.845 -6.015 1.00 38.47 136 PRO A O 1
#

pLDDT: mean 80.48, std 15.45, range [36.44, 98.38]

Radius of gyration: 17.75 Å; chains: 1; bounding box: 43×38×54 Å

Sequence (136 aa):
MREAMRLLDEKGLVVIRPGAGTFVTEDVVEAIVQAFSNLLSDSSDGVGDVFEMRLLLEPHVASLAAQRVTDADIERLRQILKEQNADIEAGGTGVAYDTAFHFAIANTTNNSALVAVTHAVSDILSQSREDSLMSP

Secondary structure (DSSP, 8-state):
-HHHHHHHHHTTSEEEETTTEEEE---HHHHHHHHHHHHHHS-TTHHHHHHHHHHHHHHHHHHHHHHH--HHHHHHHHHHHHHHHHHHHTT---HHHHHHHHHHHHHHTT-HHHHHHHHHHHHHHHHHHHHHHH--

Foldseek 3Di:
DVVVLVVCVLQQQWDQDVPPGIGGPPDPLVSLLSVLLVVLVPDPCSLVVLVVVCVVQVVVLLVLLVVQDDPVLVVVLVVLVVVLVVCVVVVHPSLVSVLVNSLSSNVSNVDVVSNSVSSSSSVNVVVVVVVVVVDD